Protein AF-A0A552F0N6-F1 (afdb_monomer_lite)

pLDDT: mean 71.98, std 11.29, range [44.66, 86.62]

Organism: NCBI:txid2486254

Radius of gyration: 26.48 Å; chains: 1; bounding box: 44×19×73 Å

Foldseek 3Di:
DDDDWDWDDPPPDTHTPDDDDDDPPDDDDDDDDDDPDPVVVPPPPPVNVVVVVDDDDDDPPPPPD

Secondary structure (DSSP, 8-state):
------EEE-SS-EEESS---PPTT------------TTTT----HHHHHHHHS---PPPGGGG-

Sequence (65 aa):
MIKNLRVSYDGMVFRPEEKIELEPNTHYIIQIISREDPLENNHKNAWELLEEMAGTYEAPEDWSR

Structure (mmCIF, N/CA/C/O backbone):
data_AF-A0A552F0N6-F1
#
_entry.id   AF-A0A552F0N6-F1
#
loop_
_atom_site.group_PDB
_atom_site.id
_atom_site.type_symbol
_atom_site.label_atom_id
_atom_site.label_alt_id
_atom_site.label_comp_id
_atom_site.label_asym_id
_atom_site.label_entity_id
_atom_site.label_seq_id
_atom_site.pdbx_PDB_ins_code
_atom_site.Cartn_x
_atom_site.Cartn_y
_atom_site.Cartn_z
_atom_site.occupancy
_atom_site.B_iso_or_equiv
_atom_site.auth_seq_id
_atom_site.auth_comp_id
_atom_site.auth_asym_id
_atom_site.auth_atom_id
_atom_site.pdbx_PDB_model_num
ATOM 1 N N . MET A 1 1 ? 7.970 9.961 17.206 1.00 44.66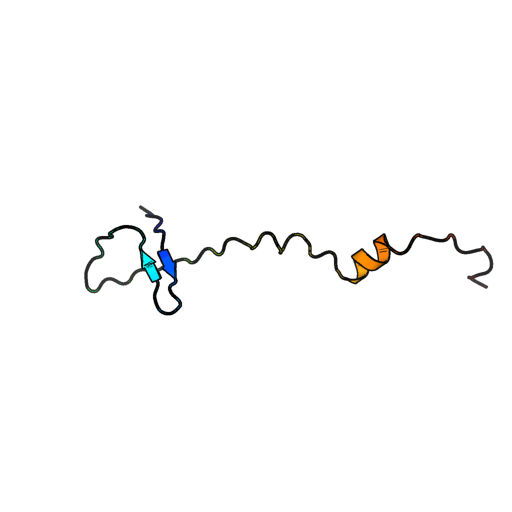 1 MET A N 1
ATOM 2 C CA . MET A 1 1 ? 8.316 8.571 16.832 1.00 44.66 1 MET A CA 1
ATOM 3 C C . MET A 1 1 ? 7.540 8.223 15.580 1.00 44.66 1 MET A C 1
ATOM 5 O O . MET A 1 1 ? 6.319 8.278 15.621 1.00 44.66 1 MET A O 1
ATOM 9 N N . ILE A 1 2 ? 8.226 7.919 14.482 1.00 54.59 2 ILE A N 1
ATOM 10 C CA . ILE A 1 2 ? 7.582 7.432 13.258 1.00 54.59 2 ILE A CA 1
ATOM 11 C C . ILE A 1 2 ? 7.480 5.912 13.411 1.00 54.59 2 ILE A C 1
ATOM 13 O O . ILE A 1 2 ? 8.502 5.232 13.461 1.00 54.59 2 ILE A O 1
ATOM 17 N N . LYS A 1 3 ? 6.263 5.389 13.589 1.00 64.19 3 LYS A N 1
ATOM 18 C CA . LYS A 1 3 ? 5.996 3.945 13.559 1.00 64.19 3 LYS A CA 1
ATOM 19 C C . LYS A 1 3 ? 5.626 3.582 12.125 1.00 64.19 3 LYS A C 1
ATOM 21 O O . LYS A 1 3 ? 4.624 4.071 11.615 1.00 64.19 3 LYS A O 1
ATOM 26 N N . ASN A 1 4 ? 6.441 2.749 11.487 1.00 69.50 4 ASN A N 1
ATOM 27 C CA . ASN A 1 4 ? 6.124 2.208 10.170 1.00 69.50 4 ASN A CA 1
ATOM 28 C C . ASN A 1 4 ? 5.114 1.075 10.343 1.00 69.50 4 ASN A C 1
ATOM 30 O O . ASN A 1 4 ? 5.380 0.120 11.070 1.00 69.50 4 ASN A O 1
ATOM 34 N N . LEU A 1 5 ? 3.966 1.198 9.686 1.00 75.38 5 LEU A N 1
ATOM 35 C CA . LEU A 1 5 ? 2.911 0.198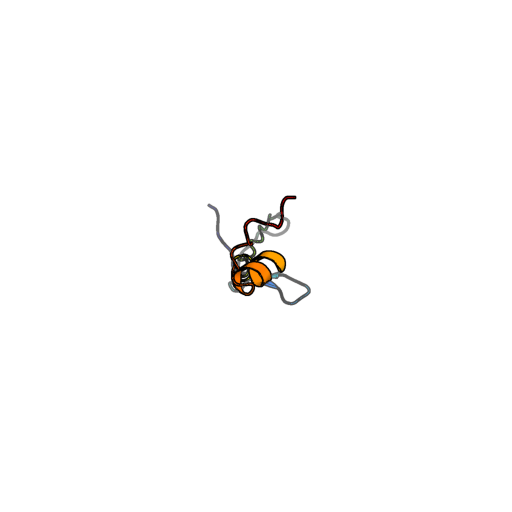 9.702 1.00 75.38 5 LEU A CA 1
ATOM 36 C C . LEU A 1 5 ? 2.869 -0.529 8.360 1.00 75.38 5 LEU A C 1
ATOM 38 O O . LEU A 1 5 ? 2.788 0.111 7.313 1.00 75.38 5 LEU A O 1
ATOM 42 N N . ARG A 1 6 ? 2.850 -1.863 8.399 1.00 75.62 6 ARG A N 1
ATOM 43 C CA . ARG A 1 6 ? 2.527 -2.678 7.227 1.00 75.62 6 ARG A CA 1
ATOM 44 C C . ARG A 1 6 ? 1.022 -2.874 7.120 1.00 75.62 6 ARG A C 1
ATOM 46 O O . ARG A 1 6 ? 0.368 -3.318 8.065 1.00 75.62 6 ARG A O 1
ATOM 53 N N . VAL A 1 7 ? 0.492 -2.519 5.957 1.00 80.81 7 VAL A N 1
ATOM 54 C CA . VAL A 1 7 ? -0.914 -2.690 5.602 1.00 80.81 7 VAL A CA 1
ATOM 55 C C . VAL A 1 7 ? -1.017 -3.455 4.292 1.00 80.81 7 VAL A C 1
ATOM 57 O O . VAL A 1 7 ? -0.230 -3.235 3.373 1.00 80.81 7 VAL A O 1
ATOM 60 N N . SER A 1 8 ? -2.010 -4.330 4.206 1.00 83.06 8 SER A N 1
ATOM 61 C CA . SER A 1 8 ? -2.428 -4.982 2.968 1.00 83.06 8 SER A CA 1
ATOM 62 C C . SER A 1 8 ? -3.648 -4.257 2.409 1.00 83.06 8 SER A C 1
ATOM 64 O O . SER A 1 8 ? -4.523 -3.831 3.164 1.00 83.06 8 SER A O 1
ATOM 66 N N . TYR A 1 9 ? -3.702 -4.078 1.092 1.00 83.38 9 TYR A N 1
ATOM 67 C CA . TYR A 1 9 ? -4.873 -3.524 0.420 1.00 83.38 9 TYR A CA 1
ATOM 68 C C . TYR A 1 9 ? -5.701 -4.671 -0.158 1.00 83.38 9 TYR A C 1
ATOM 70 O O . TYR A 1 9 ? -5.195 -5.438 -0.974 1.00 83.38 9 TYR A O 1
ATOM 78 N N . ASP A 1 10 ? -6.958 -4.799 0.267 1.00 84.31 10 ASP A N 1
ATOM 79 C CA . ASP A 1 10 ? -7.856 -5.877 -0.178 1.00 84.31 10 ASP A CA 1
ATOM 80 C C . ASP A 1 10 ? -8.692 -5.513 -1.420 1.00 84.31 10 ASP A C 1
ATOM 82 O O . ASP A 1 10 ? -9.574 -6.271 -1.817 1.00 84.31 10 ASP A O 1
ATOM 86 N N . GLY A 1 11 ? -8.426 -4.355 -2.036 1.00 84.75 11 GLY A N 1
ATOM 87 C CA . GLY A 1 11 ? -9.210 -3.812 -3.150 1.00 84.75 11 GLY A CA 1
ATOM 88 C C . GLY A 1 11 ? -10.284 -2.806 -2.728 1.00 84.75 11 GLY A C 1
ATOM 89 O O . GLY A 1 11 ? -10.866 -2.147 -3.587 1.00 84.75 11 GLY A O 1
ATOM 90 N N . MET A 1 12 ? -10.540 -2.646 -1.426 1.00 86.56 12 MET A N 1
ATOM 91 C CA . MET A 1 12 ? -11.459 -1.628 -0.901 1.00 86.56 12 MET A CA 1
ATOM 92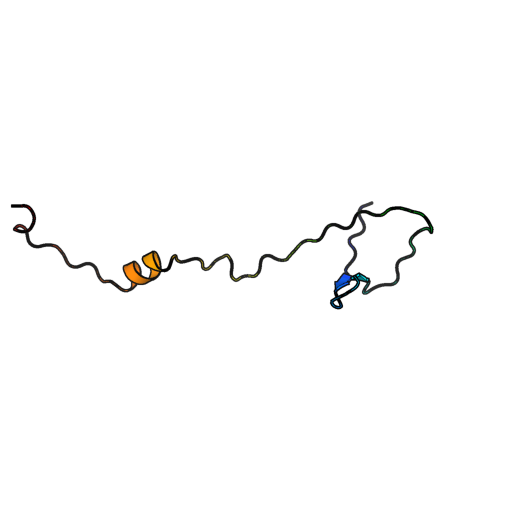 C C . MET A 1 12 ? -10.851 -0.850 0.265 1.00 86.56 12 MET A C 1
ATOM 94 O O . MET A 1 12 ? -10.983 0.373 0.318 1.00 86.56 12 MET A O 1
ATOM 98 N N . VAL A 1 13 ? -10.173 -1.533 1.188 1.00 84.56 13 VAL A N 1
ATOM 99 C CA . VAL A 1 13 ? -9.650 -0.958 2.430 1.00 84.56 13 VAL A CA 1
ATOM 100 C C . VAL A 1 13 ? -8.216 -1.407 2.711 1.00 84.56 13 VAL A C 1
ATOM 102 O O . VAL A 1 13 ? -7.784 -2.497 2.337 1.00 84.56 13 VAL A O 1
ATOM 105 N N . PHE A 1 14 ? -7.465 -0.555 3.412 1.00 84.88 14 PHE A N 1
ATOM 106 C CA . PHE A 1 14 ? -6.169 -0.923 3.976 1.00 84.88 14 PHE A CA 1
ATOM 107 C C . PHE A 1 14 ? -6.375 -1.640 5.310 1.00 84.88 14 PHE A C 1
ATOM 109 O O . PHE A 1 14 ? -6.941 -1.072 6.247 1.00 84.88 14 PHE A O 1
ATOM 116 N N . ARG A 1 15 ? -5.901 -2.882 5.406 1.00 84.44 15 ARG A N 1
ATOM 117 C CA . ARG A 1 15 ? -5.941 -3.688 6.627 1.00 84.44 15 ARG A CA 1
ATOM 118 C C . ARG A 1 15 ? -4.540 -3.816 7.212 1.00 84.44 15 ARG A C 1
ATOM 120 O O . ARG A 1 15 ? -3.644 -4.286 6.509 1.00 84.44 15 ARG A O 1
ATOM 127 N N . PRO A 1 16 ? -4.327 -3.425 8.473 1.00 86.62 16 PRO A N 1
ATOM 128 C CA . PRO A 1 16 ? -3.041 -3.619 9.118 1.00 86.62 16 PRO A CA 1
ATOM 129 C C . PRO A 1 16 ? -2.781 -5.106 9.371 1.00 86.62 16 PRO A C 1
ATOM 131 O O . PRO A 1 16 ? -3.695 -5.849 9.728 1.00 86.62 16 PRO A O 1
ATOM 134 N N . GLU A 1 17 ? -1.535 -5.537 9.176 1.00 84.50 17 GLU A N 1
ATOM 135 C CA . GLU A 1 17 ? -1.114 -6.916 9.477 1.00 84.50 17 GLU A CA 1
ATOM 136 C C . GLU A 1 17 ? -1.030 -7.167 10.990 1.00 84.50 17 GLU A C 1
ATOM 138 O O . GLU A 1 17 ? -1.188 -8.291 11.459 1.00 84.50 17 GLU A O 1
ATOM 143 N N . GLU A 1 18 ? -0.822 -6.100 11.760 1.00 82.19 18 GLU A N 1
ATOM 144 C CA . GLU A 1 18 ? -0.685 -6.130 13.211 1.00 82.19 18 GLU A CA 1
ATOM 145 C C . GLU A 1 18 ? -1.775 -5.290 13.879 1.00 82.19 18 GLU A C 1
ATOM 147 O O . GLU A 1 18 ? -2.304 -4.333 13.308 1.00 82.19 18 GLU A O 1
ATOM 152 N N . LYS A 1 19 ? -2.113 -5.624 15.129 1.00 79.25 19 LYS A N 1
ATOM 153 C CA . LYS A 1 19 ? -3.056 -4.824 15.911 1.00 79.25 19 LYS A CA 1
ATOM 154 C C . LYS A 1 19 ? -2.420 -3.476 16.249 1.00 79.25 19 LYS A C 1
ATOM 156 O O . LYS A 1 19 ? -1.367 -3.421 16.877 1.00 79.25 19 LYS A O 1
ATOM 161 N N . ILE A 1 20 ? -3.109 -2.397 15.896 1.00 79.25 20 ILE A N 1
ATOM 162 C CA . ILE A 1 20 ? -2.711 -1.033 16.242 1.00 79.25 20 ILE A CA 1
ATOM 163 C C . ILE A 1 20 ? -3.763 -0.437 17.153 1.00 79.25 20 ILE A C 1
ATOM 165 O O . ILE A 1 20 ? -4.962 -0.555 16.904 1.00 79.25 20 ILE A O 1
ATOM 169 N N . GLU A 1 21 ? -3.296 0.245 18.183 1.00 80.06 21 GLU A N 1
ATOM 170 C CA . GLU A 1 21 ? -4.130 1.077 19.033 1.00 80.06 21 GLU A CA 1
ATOM 171 C C . GLU A 1 21 ? -4.029 2.510 18.515 1.00 80.06 21 GLU A C 1
ATOM 173 O O . GLU A 1 21 ? -3.019 3.190 18.696 1.00 80.06 21 GLU A O 1
ATOM 178 N N . LEU A 1 22 ? -5.058 2.919 17.777 1.00 80.19 22 LEU A N 1
ATOM 179 C CA . LEU A 1 22 ? -5.259 4.296 17.343 1.00 80.19 22 LEU A CA 1
ATOM 180 C C . LEU A 1 22 ? -6.312 4.938 18.245 1.00 80.19 22 LEU A C 1
ATOM 182 O O . LEU A 1 22 ? -7.242 4.270 18.702 1.00 80.19 22 LEU A O 1
ATOM 186 N N . GLU A 1 23 ? -6.171 6.235 18.493 1.00 83.56 23 GLU A N 1
ATOM 187 C CA . GLU A 1 23 ? -7.149 6.982 19.271 1.00 83.56 23 GLU A CA 1
ATOM 188 C C . GLU A 1 23 ? -8.394 7.274 18.422 1.00 83.56 23 GLU A C 1
ATOM 190 O O . GLU A 1 23 ? -8.281 7.646 17.246 1.00 83.56 23 GLU A O 1
ATOM 195 N N . PRO A 1 24 ? -9.599 7.118 18.996 1.00 82.31 24 PRO A N 1
ATOM 196 C CA . PRO A 1 24 ? -10.826 7.479 18.306 1.00 82.31 24 PRO A CA 1
ATOM 197 C C . PRO A 1 24 ? -10.851 8.985 18.014 1.00 82.31 24 PRO A C 1
ATOM 199 O O . PRO A 1 24 ? -10.435 9.793 18.838 1.00 82.31 24 PRO A O 1
ATOM 202 N N . ASN A 1 25 ? -11.397 9.360 16.854 1.00 83.38 25 ASN A N 1
ATOM 203 C CA . ASN A 1 25 ? -11.501 10.747 16.368 1.00 83.38 25 ASN A CA 1
ATOM 204 C C . ASN A 1 25 ? -10.166 11.457 16.072 1.00 83.38 25 ASN A C 1
ATOM 206 O O . ASN A 1 25 ? -10.135 12.684 15.956 1.00 83.38 25 ASN A O 1
ATOM 210 N N . THR A 1 26 ? -9.084 10.705 15.877 1.00 80.25 26 THR A N 1
ATOM 211 C CA . THR A 1 26 ? -7.781 11.263 15.502 1.00 80.25 26 THR A CA 1
ATOM 212 C C . THR A 1 26 ? -7.510 11.065 14.010 1.00 80.25 26 THR A C 1
ATOM 214 O O . THR A 1 26 ? -7.740 9.993 13.452 1.00 80.25 26 THR A O 1
ATOM 217 N N . HIS A 1 27 ? -7.033 12.120 13.342 1.00 83.06 27 HIS A N 1
ATOM 218 C CA . HIS A 1 27 ? -6.662 12.075 11.927 1.00 83.06 27 HIS A CA 1
ATOM 219 C C . HIS A 1 27 ? -5.217 11.591 11.782 1.00 83.06 27 HIS A C 1
ATOM 221 O O . HIS A 1 27 ? -4.300 12.181 12.354 1.00 83.06 27 HIS A O 1
ATOM 227 N N . TYR A 1 28 ? -5.011 10.546 10.983 1.00 79.56 28 TYR A N 1
ATOM 228 C CA . TYR A 1 28 ? -3.694 9.976 10.702 1.00 79.56 28 TYR A CA 1
ATOM 229 C C . TYR A 1 28 ? -3.353 10.128 9.218 1.00 79.56 28 TYR A C 1
ATOM 231 O O . TYR A 1 28 ? -4.216 9.966 8.357 1.00 79.56 28 TYR A O 1
ATOM 239 N N . ILE A 1 29 ? -2.088 10.429 8.917 1.00 78.00 29 ILE A N 1
ATOM 240 C CA . ILE A 1 29 ? -1.567 10.508 7.546 1.00 78.00 29 ILE A CA 1
ATOM 241 C C . ILE A 1 2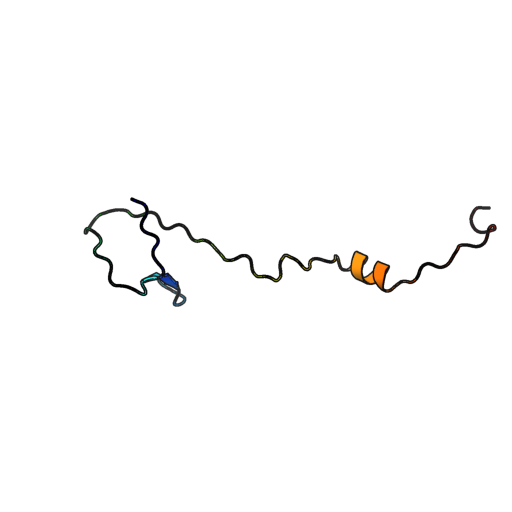9 ? -0.875 9.182 7.227 1.00 78.00 29 ILE A C 1
ATOM 243 O O . ILE A 1 29 ? -0.003 8.744 7.977 1.00 78.00 29 ILE A O 1
ATOM 247 N N . ILE A 1 30 ? -1.256 8.556 6.113 1.00 76.94 30 ILE A N 1
ATOM 248 C CA . ILE A 1 30 ? -0.646 7.316 5.620 1.00 76.94 30 ILE A CA 1
ATOM 249 C C . ILE A 1 30 ? 0.192 7.663 4.391 1.00 76.94 30 ILE A C 1
ATOM 251 O O . ILE A 1 30 ? -0.307 8.288 3.458 1.00 76.94 30 ILE A O 1
ATOM 255 N N . GLN A 1 31 ? 1.458 7.251 4.386 1.00 74.19 31 GLN A N 1
ATOM 256 C CA . GLN A 1 31 ? 2.330 7.369 3.222 1.00 74.19 31 GLN A CA 1
ATOM 257 C C . GLN A 1 31 ? 2.425 6.009 2.532 1.00 74.19 31 GLN A C 1
ATOM 259 O O . GLN A 1 31 ? 2.875 5.032 3.130 1.00 74.19 31 GLN A O 1
ATOM 264 N N . ILE A 1 32 ? 1.984 5.944 1.277 1.00 74.88 32 ILE A N 1
ATOM 265 C CA . ILE A 1 32 ? 2.097 4.743 0.450 1.00 74.88 32 ILE A CA 1
ATOM 266 C C . ILE A 1 32 ? 3.445 4.813 -0.260 1.00 74.88 32 ILE A C 1
ATOM 268 O O . ILE A 1 32 ? 3.686 5.723 -1.047 1.00 74.88 32 ILE A O 1
ATOM 272 N N . ILE A 1 33 ? 4.325 3.860 0.037 1.00 71.94 33 ILE A N 1
ATOM 273 C CA . ILE A 1 33 ? 5.592 3.685 -0.672 1.00 71.94 33 ILE A CA 1
ATOM 274 C C . ILE A 1 33 ? 5.397 2.477 -1.582 1.00 71.94 33 ILE A C 1
ATOM 276 O O . ILE A 1 33 ? 5.480 1.333 -1.130 1.00 71.94 33 ILE A O 1
ATOM 280 N N . SER A 1 34 ? 5.080 2.724 -2.850 1.00 66.62 34 SER A N 1
ATOM 281 C CA . SER A 1 34 ? 5.167 1.687 -3.873 1.00 66.62 34 SER A CA 1
ATOM 282 C C . SER A 1 34 ? 6.624 1.245 -3.953 1.00 66.62 34 SER A C 1
ATOM 284 O O . SER A 1 34 ? 7.512 2.077 -4.135 1.00 66.62 34 SER A O 1
ATOM 286 N N . ARG A 1 35 ? 6.890 -0.057 -3.797 1.00 63.53 35 ARG A N 1
ATOM 287 C CA . ARG A 1 35 ? 8.138 -0.592 -4.344 1.00 63.53 35 ARG A CA 1
ATOM 288 C C . ARG A 1 35 ? 8.060 -0.312 -5.834 1.00 63.53 35 ARG A C 1
ATOM 290 O O . ARG A 1 35 ? 7.104 -0.765 -6.454 1.00 63.53 35 ARG A O 1
ATOM 297 N N . GLU A 1 36 ? 9.002 0.464 -6.357 1.00 54.69 36 GLU A N 1
ATOM 298 C CA . GLU A 1 36 ? 9.260 0.495 -7.792 1.00 54.69 36 GLU A CA 1
ATOM 299 C C . GLU A 1 36 ? 9.277 -0.961 -8.251 1.00 54.69 36 GLU A C 1
ATOM 301 O O . GLU A 1 36 ? 10.028 -1.785 -7.708 1.00 54.69 36 GLU A O 1
ATOM 306 N N . ASP A 1 37 ? 8.363 -1.314 -9.153 1.00 50.84 37 ASP A N 1
ATOM 307 C CA . ASP A 1 37 ? 8.438 -2.601 -9.813 1.00 50.84 37 ASP A CA 1
ATOM 308 C C . ASP A 1 37 ? 9.862 -2.717 -10.376 1.00 50.84 37 ASP A C 1
ATOM 310 O O . ASP A 1 37 ? 10.331 -1.784 -11.035 1.00 50.84 37 ASP A O 1
ATOM 314 N N . PRO A 1 38 ? 10.566 -3.849 -10.200 1.00 51.47 38 PRO A N 1
ATOM 315 C CA . PRO A 1 38 ? 11.859 -4.056 -10.852 1.00 51.47 38 PRO A CA 1
ATOM 316 C C . PRO A 1 38 ? 11.791 -4.009 -12.397 1.00 51.47 38 PRO A C 1
ATOM 318 O O . PRO A 1 38 ? 12.789 -4.266 -13.064 1.00 51.47 38 PRO A O 1
ATOM 321 N N . LEU A 1 39 ? 10.635 -3.673 -12.976 1.00 48.91 39 LEU A N 1
ATOM 322 C CA . LEU A 1 39 ? 10.396 -3.487 -14.399 1.00 48.91 39 LEU A CA 1
ATOM 323 C C . LEU A 1 39 ? 10.732 -2.076 -14.913 1.00 48.91 39 LEU A C 1
ATOM 325 O O . LEU A 1 39 ? 10.937 -1.940 -16.116 1.00 48.91 39 LEU A O 1
ATOM 329 N N . GLU A 1 40 ? 10.889 -1.056 -14.059 1.00 47.00 40 GLU A N 1
ATOM 330 C CA . GLU A 1 40 ? 11.286 0.290 -14.527 1.00 47.00 40 GLU A CA 1
ATOM 331 C C . GLU A 1 40 ? 12.785 0.424 -14.864 1.00 47.00 40 GLU A C 1
ATOM 333 O O . GLU A 1 40 ? 13.208 1.427 -15.428 1.00 47.00 40 GLU A O 1
ATOM 338 N N . ASN A 1 41 ? 13.606 -0.605 -14.621 1.00 47.72 41 ASN A N 1
ATOM 339 C CA . ASN A 1 41 ? 15.031 -0.594 -14.989 1.00 47.72 41 ASN A CA 1
ATOM 340 C C . ASN A 1 41 ? 15.362 -1.358 -16.279 1.00 47.72 41 ASN A C 1
ATOM 342 O O . ASN A 1 41 ? 16.530 -1.627 -16.550 1.00 47.72 41 ASN A O 1
ATOM 346 N N . ASN A 1 42 ? 14.363 -1.702 -17.096 1.00 52.12 42 ASN A N 1
ATOM 347 C CA . ASN A 1 42 ? 14.616 -2.277 -18.420 1.00 52.12 42 ASN A CA 1
ATOM 348 C C . ASN A 1 42 ? 13.840 -1.561 -19.530 1.00 52.12 42 ASN A C 1
ATOM 350 O O . ASN A 1 42 ? 13.395 -2.176 -20.497 1.00 52.12 42 ASN A O 1
ATOM 354 N N . HIS A 1 43 ? 13.709 -0.238 -19.410 1.00 55.72 43 HIS A N 1
ATOM 355 C CA . HIS A 1 43 ? 13.346 0.626 -20.530 1.00 55.72 43 HIS A CA 1
ATOM 356 C C . HIS A 1 43 ? 14.527 0.751 -21.503 1.00 55.72 43 HIS A C 1
ATOM 358 O O . HIS A 1 43 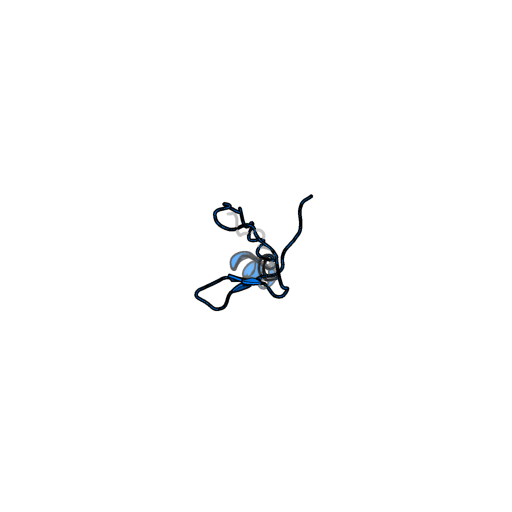? 15.012 1.853 -21.739 1.00 55.72 43 HIS A O 1
ATOM 364 N N . LYS A 1 44 ? 14.979 -0.356 -22.108 1.00 60.66 44 LYS A N 1
ATOM 365 C CA . LYS A 1 44 ? 15.575 -0.208 -23.437 1.00 60.66 44 LYS A CA 1
ATOM 366 C C . LYS A 1 44 ? 14.443 0.264 -24.332 1.00 60.66 44 LYS A C 1
ATOM 368 O O . LYS A 1 44 ? 13.441 -0.440 -24.489 1.00 60.66 44 LYS A O 1
ATOM 373 N N . ASN A 1 45 ? 14.540 1.490 -24.834 1.00 71.50 45 ASN A N 1
ATOM 374 C CA . ASN A 1 45 ? 13.554 1.996 -25.783 1.00 71.50 45 ASN A CA 1
ATOM 375 C C . ASN A 1 45 ? 13.486 0.995 -26.952 1.00 71.50 45 ASN A C 1
ATOM 377 O O . ASN A 1 45 ? 14.506 0.414 -27.317 1.00 71.50 45 ASN A O 1
ATOM 381 N N . ALA A 1 46 ? 12.310 0.765 -27.542 1.00 72.88 46 ALA A N 1
ATOM 382 C CA . ALA A 1 46 ? 12.170 -0.152 -28.678 1.00 72.88 46 ALA A CA 1
ATOM 383 C C . ALA A 1 46 ? 13.207 0.131 -29.787 1.00 72.88 46 ALA A C 1
ATOM 385 O O . ALA A 1 46 ? 13.655 -0.788 -30.464 1.00 72.88 46 ALA A O 1
ATOM 386 N N . TRP A 1 47 ? 13.640 1.388 -29.913 1.00 75.62 47 TRP A N 1
ATOM 387 C CA . TRP A 1 47 ? 14.721 1.812 -30.799 1.00 75.62 47 TRP A CA 1
ATOM 388 C C . TRP A 1 47 ? 16.123 1.347 -30.385 1.00 75.62 47 TRP A C 1
ATOM 390 O O . TRP A 1 47 ? 16.876 0.919 -31.250 1.00 75.62 47 TRP A O 1
ATOM 400 N N . GLU A 1 48 ? 16.457 1.355 -29.094 1.00 73.75 48 GLU A N 1
ATOM 401 C CA . GLU A 1 48 ? 17.751 0.862 -28.590 1.00 73.75 48 GLU A CA 1
ATOM 402 C C . GLU A 1 48 ? 17.872 -0.656 -28.762 1.00 73.75 48 GLU A C 1
ATOM 404 O O . GLU A 1 48 ? 18.940 -1.170 -29.082 1.00 73.75 48 GLU A O 1
ATOM 409 N N . LEU A 1 49 ? 16.759 -1.383 -28.605 1.00 77.75 49 LEU A N 1
ATOM 410 C CA . LEU A 1 49 ? 16.724 -2.824 -28.857 1.00 77.75 49 LEU A CA 1
ATOM 411 C C . LEU A 1 49 ? 16.942 -3.140 -30.345 1.00 77.75 49 LEU A C 1
ATOM 413 O O . LEU A 1 49 ? 17.625 -4.103 -30.686 1.00 77.75 49 LEU A O 1
ATOM 417 N N . LEU A 1 50 ? 16.372 -2.323 -31.235 1.00 76.94 50 LE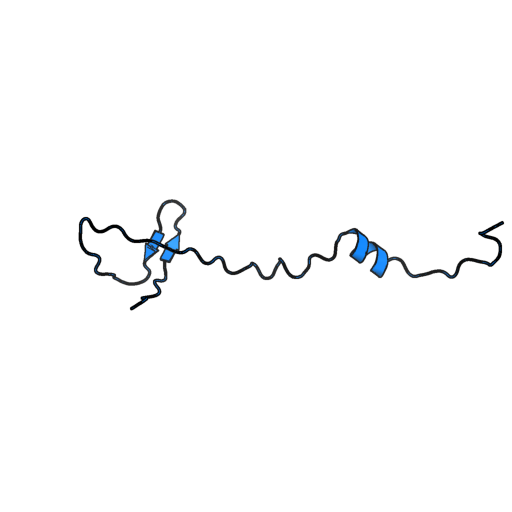U A N 1
ATOM 418 C CA . LEU A 1 50 ? 16.575 -2.462 -32.675 1.00 76.94 50 LEU A CA 1
ATOM 419 C C . LEU A 1 50 ? 18.001 -2.102 -33.088 1.00 76.94 50 LEU A C 1
ATOM 421 O O . LEU A 1 50 ? 18.543 -2.774 -33.955 1.00 76.94 50 LEU A O 1
ATOM 425 N N . GLU A 1 51 ? 18.613 -1.097 -32.466 1.00 77.25 51 GLU A N 1
ATOM 426 C CA . GLU A 1 51 ? 20.002 -0.705 -32.722 1.00 77.25 51 GLU A CA 1
ATOM 427 C C . GLU A 1 51 ? 20.997 -1.779 -32.259 1.00 77.25 51 GLU A C 1
ATOM 429 O O . GLU A 1 51 ? 21.930 -2.103 -32.983 1.00 77.25 51 GLU A O 1
ATOM 434 N N . GLU A 1 52 ? 20.762 -2.414 -31.109 1.00 77.94 52 GLU A N 1
ATOM 435 C CA . GLU A 1 52 ? 21.587 -3.537 -30.642 1.00 77.94 52 GLU A CA 1
ATOM 436 C C . GLU A 1 52 ? 21.479 -4.765 -31.562 1.00 77.94 52 GLU A C 1
ATOM 438 O O . GLU A 1 52 ? 22.454 -5.492 -31.763 1.00 77.94 52 GLU A O 1
ATOM 443 N N . MET A 1 53 ? 20.295 -5.005 -32.134 1.00 74.56 53 MET A N 1
ATOM 444 C CA . MET A 1 53 ? 20.070 -6.106 -33.075 1.00 74.56 53 MET A CA 1
ATOM 445 C C . MET A 1 53 ? 20.534 -5.779 -34.500 1.00 74.56 53 MET A C 1
ATOM 447 O O . MET A 1 53 ? 20.866 -6.690 -35.266 1.00 74.56 53 MET A O 1
ATOM 451 N N . ALA A 1 54 ? 20.547 -4.501 -34.873 1.00 72.56 54 ALA A N 1
ATOM 452 C CA . ALA A 1 54 ? 21.017 -4.026 -36.160 1.00 72.56 54 ALA A CA 1
ATOM 453 C C . ALA A 1 54 ? 22.539 -3.864 -36.108 1.00 72.56 54 ALA A C 1
ATOM 455 O O . ALA A 1 54 ? 23.067 -2.836 -35.702 1.00 72.56 54 ALA A O 1
ATOM 456 N N . GLY A 1 55 ? 23.264 -4.897 -36.541 1.00 66.25 55 GLY A N 1
ATOM 457 C CA . GLY A 1 55 ? 24.711 -4.793 -36.718 1.00 66.25 55 GLY A CA 1
ATOM 458 C C . GLY A 1 55 ? 25.087 -3.590 -37.592 1.00 66.25 55 GLY A C 1
ATOM 459 O O . GLY A 1 55 ? 24.405 -3.271 -38.568 1.00 66.25 55 GLY A O 1
ATOM 460 N N . THR A 1 56 ? 26.185 -2.921 -37.251 1.00 68.25 56 THR A N 1
ATOM 461 C CA . THR A 1 56 ? 26.714 -1.811 -38.041 1.00 68.25 56 THR A CA 1
ATOM 462 C C . THR A 1 56 ? 27.396 -2.342 -39.302 1.00 68.25 56 THR A C 1
ATOM 464 O O . THR A 1 56 ? 28.224 -3.251 -39.253 1.00 68.25 56 THR A O 1
ATOM 467 N N . TYR A 1 57 ? 27.034 -1.777 -40.452 1.00 67.50 57 TYR A N 1
ATOM 468 C CA . TYR A 1 57 ? 27.706 -2.021 -41.726 1.00 67.50 57 TYR A CA 1
ATOM 469 C C . TYR A 1 57 ? 28.452 -0.747 -42.117 1.00 67.50 57 TYR A C 1
ATOM 471 O O . TYR A 1 57 ? 27.848 0.326 -42.146 1.00 67.50 57 TYR A O 1
ATOM 479 N N . GLU A 1 58 ? 29.753 -0.840 -42.392 1.00 67.38 58 GLU A N 1
ATOM 480 C CA . GLU A 1 58 ? 30.516 0.331 -42.825 1.00 67.38 58 GLU A CA 1
ATOM 481 C C . GLU A 1 58 ? 30.027 0.795 -44.199 1.00 67.38 58 GLU A C 1
ATOM 483 O O . GLU A 1 58 ? 30.006 0.034 -45.170 1.00 67.38 58 GLU A O 1
ATOM 488 N N . ALA A 1 59 ? 29.592 2.053 -44.266 1.00 71.81 59 ALA A N 1
ATOM 489 C CA . ALA A 1 59 ? 29.139 2.661 -45.504 1.00 71.81 59 ALA A CA 1
ATOM 490 C C . ALA A 1 59 ? 30.317 2.774 -46.493 1.00 71.81 59 ALA A C 1
ATOM 492 O O . ALA A 1 59 ? 31.365 3.310 -46.125 1.00 71.81 59 ALA A O 1
ATOM 493 N N . PRO A 1 60 ? 30.165 2.311 -47.747 1.00 75.19 60 PRO A N 1
ATOM 494 C CA . PRO A 1 60 ? 31.146 2.554 -48.797 1.00 75.19 60 PRO A CA 1
ATOM 495 C C . PRO A 1 60 ? 31.351 4.056 -49.045 1.00 75.19 60 PRO A C 1
ATOM 497 O O . PRO A 1 60 ? 30.409 4.843 -48.944 1.00 75.19 60 PRO A O 1
ATOM 500 N N . GLU A 1 61 ? 32.572 4.435 -49.433 1.00 70.44 61 GLU A N 1
ATOM 501 C CA . GLU A 1 61 ? 33.029 5.824 -49.636 1.00 70.44 61 GLU A CA 1
ATOM 502 C C . GLU A 1 61 ? 32.157 6.642 -50.620 1.00 70.44 61 GLU A C 1
ATOM 504 O O . GLU A 1 61 ? 32.146 7.868 -50.579 1.00 70.44 61 GLU A O 1
ATOM 509 N N . ASP A 1 62 ? 31.358 5.971 -51.454 1.00 71.12 62 ASP A N 1
ATOM 510 C CA . ASP A 1 62 ? 30.539 6.571 -52.514 1.00 71.12 62 ASP A CA 1
ATOM 511 C C . ASP A 1 62 ? 29.117 7.014 -52.094 1.00 71.12 62 ASP A C 1
ATOM 513 O O . ASP A 1 62 ? 28.345 7.475 -52.936 1.00 71.12 62 ASP A O 1
ATOM 517 N N . TRP A 1 63 ? 28.722 6.901 -50.820 1.00 69.19 63 TRP A N 1
ATOM 518 C CA . TRP A 1 63 ? 27.359 7.261 -50.367 1.00 69.19 63 TRP A CA 1
ATOM 519 C C . TRP A 1 63 ? 27.146 8.733 -49.981 1.00 69.19 63 TRP A C 1
ATOM 521 O O . TRP A 1 63 ? 26.057 9.096 -49.541 1.00 69.19 63 TRP A O 1
ATOM 531 N N . SER A 1 64 ? 28.140 9.599 -50.179 1.00 66.12 64 SER A N 1
ATOM 532 C CA . SER A 1 64 ? 28.031 11.042 -49.908 1.00 66.12 64 SER A CA 1
ATOM 533 C C . SER A 1 64 ? 28.184 11.934 -51.145 1.00 66.12 64 SER A C 1
ATOM 535 O O . SER A 1 64 ? 28.403 13.138 -50.995 1.00 66.12 64 SER A O 1
ATOM 537 N N . ARG A 1 65 ? 28.075 11.377 -52.360 1.00 54.50 65 ARG A N 1
ATOM 538 C CA . ARG A 1 65 ? 28.254 12.155 -53.593 1.00 54.50 65 ARG A CA 1
ATOM 539 C C . ARG A 1 65 ? 27.012 12.924 -54.035 1.00 54.50 65 ARG A C 1
ATOM 541 O O . ARG A 1 65 ? 25.912 12.330 -54.048 1.00 54.50 65 ARG A O 1
#